Protein AF-A0A3F3H3S9-F1 (afdb_monomer_lite)

Radius of gyration: 10.26 Å; chains: 1; bounding box: 29×17×25 Å

Organism: NCBI:txid709323

Sequence (51 aa):
MTTDVMLVVGAGQISLAIARRVGSGTKIILGDKSIENCSEVNKLDYFYSVN

Foldseek 3Di:
DDAAEAEEEDLDPVSVVVCVVPVVRGQYEYEYPDPVSLVVVVVDPRYHYDD

Secondary structure (DSSP, 8-state):
----EEEEE--SHHHHHHHHHH-TTSEEEEE-S-HHHHHHHTTSTTEEEE-

pLDDT: mean 83.19, std 10.16, range [60.0, 92.81]

Structure (mmCIF, N/CA/C/O backbone):
data_AF-A0A3F3H3S9-F1
#
_entry.id   AF-A0A3F3H3S9-F1
#
loop_
_atom_site.group_PDB
_atom_site.id
_atom_site.type_symbol
_atom_site.label_atom_id
_atom_site.label_alt_id
_atom_site.label_comp_id
_atom_site.label_asym_id
_atom_site.label_entity_id
_atom_site.label_seq_id
_atom_site.pdbx_PDB_ins_code
_atom_site.Cartn_x
_atom_site.Cartn_y
_atom_site.Cartn_z
_atom_site.occupancy
_atom_site.B_iso_or_equiv
_atom_site.auth_seq_id
_atom_site.auth_comp_id
_atom_site.auth_asym_id
_atom_site.auth_atom_id
_atom_site.pdbx_PDB_model_num
ATOM 1 N N . MET A 1 1 ? -24.004 5.245 8.591 1.00 64.44 1 MET A N 1
ATOM 2 C CA . MET A 1 1 ? -22.599 5.324 9.038 1.00 64.44 1 MET A CA 1
ATOM 3 C C . MET A 1 1 ? -21.782 5.792 7.851 1.00 64.44 1 MET A C 1
ATOM 5 O O . MET A 1 1 ? -21.915 5.197 6.790 1.00 64.44 1 MET A O 1
ATOM 9 N N . THR A 1 2 ? -21.034 6.878 7.994 1.00 82.19 2 THR A N 1
ATOM 10 C CA . THR A 1 2 ? -20.117 7.388 6.967 1.00 82.19 2 THR A CA 1
ATOM 11 C C . THR A 1 2 ? -18.749 6.758 7.196 1.00 82.19 2 THR A C 1
ATOM 13 O O . THR A 1 2 ? -18.274 6.726 8.328 1.00 82.19 2 THR A O 1
ATOM 16 N N . THR A 1 3 ? -18.144 6.212 6.145 1.00 86.06 3 THR A N 1
ATOM 17 C CA . THR A 1 3 ? -16.788 5.656 6.192 1.00 86.06 3 THR A CA 1
ATOM 18 C C . THR A 1 3 ? -15.877 6.583 5.413 1.00 86.06 3 THR A C 1
ATOM 20 O O . THR A 1 3 ? -16.149 6.849 4.242 1.00 86.06 3 THR A O 1
ATOM 23 N N . ASP A 1 4 ? -14.807 7.054 6.044 1.00 92.81 4 ASP A N 1
ATOM 24 C CA . ASP A 1 4 ? -13.807 7.868 5.364 1.00 92.81 4 ASP A CA 1
ATOM 25 C C . ASP A 1 4 ? -13.045 7.018 4.344 1.00 92.81 4 ASP A C 1
ATOM 27 O O . ASP A 1 4 ? -12.674 5.868 4.610 1.00 92.81 4 ASP A O 1
ATOM 31 N N . VAL A 1 5 ? -12.841 7.584 3.154 1.00 92.44 5 VAL A N 1
ATOM 32 C CA . VAL A 1 5 ? -12.195 6.910 2.025 1.00 92.44 5 VAL A CA 1
ATOM 33 C C . VAL A 1 5 ? -10.949 7.686 1.617 1.00 92.44 5 VAL A C 1
ATOM 35 O O . VAL A 1 5 ? -11.021 8.881 1.337 1.00 92.44 5 VAL A O 1
ATOM 38 N N . MET A 1 6 ? -9.815 6.992 1.538 1.00 92.19 6 MET A N 1
ATOM 39 C CA . MET A 1 6 ? -8.562 7.514 1.001 1.00 92.19 6 MET A CA 1
ATOM 40 C C . MET A 1 6 ? -8.341 6.948 -0.402 1.00 92.19 6 MET A C 1
ATOM 42 O O . MET A 1 6 ? -8.126 5.747 -0.569 1.00 92.19 6 MET A O 1
ATOM 46 N N . LEU A 1 7 ? -8.385 7.819 -1.410 1.00 92.56 7 LEU A N 1
ATOM 47 C CA . LEU A 1 7 ? -8.008 7.479 -2.780 1.00 92.56 7 LEU A CA 1
ATOM 48 C C . LEU A 1 7 ? -6.522 7.773 -2.984 1.00 92.56 7 LEU A C 1
ATOM 50 O O . LEU A 1 7 ? -6.060 8.879 -2.704 1.00 92.56 7 LEU A O 1
ATOM 54 N N . VAL A 1 8 ? -5.783 6.795 -3.494 1.00 91.31 8 VAL A N 1
ATOM 55 C CA . VAL A 1 8 ? -4.346 6.904 -3.734 1.00 91.31 8 VAL A CA 1
ATOM 56 C C . VAL A 1 8 ? -4.051 6.543 -5.184 1.00 91.31 8 VAL A C 1
ATOM 58 O O . VAL A 1 8 ? -4.436 5.479 -5.663 1.00 91.31 8 VAL A O 1
ATOM 61 N N . VAL A 1 9 ? -3.365 7.445 -5.884 1.00 91.25 9 VAL A N 1
ATOM 62 C CA . VAL A 1 9 ? -2.943 7.250 -7.275 1.00 91.25 9 VAL A CA 1
ATOM 63 C C . VAL A 1 9 ? -1.462 6.866 -7.287 1.00 91.25 9 VAL A C 1
ATOM 65 O O . VAL A 1 9 ? -0.628 7.578 -6.730 1.00 91.25 9 VAL A O 1
ATOM 68 N N . GLY A 1 10 ? -1.153 5.731 -7.911 1.00 89.31 10 GLY A N 1
ATOM 69 C CA . GLY A 1 10 ? 0.126 5.026 -7.851 1.00 89.31 10 GLY A CA 1
ATOM 70 C C . GLY A 1 10 ? 0.128 3.939 -6.770 1.00 89.31 10 GLY A C 1
ATOM 71 O O . GLY A 1 10 ? -0.060 4.223 -5.588 1.00 89.31 10 GLY A O 1
ATOM 72 N N . ALA A 1 11 ? 0.405 2.695 -7.159 1.00 89.56 11 ALA A N 1
ATOM 73 C CA . ALA A 1 11 ? 0.414 1.484 -6.331 1.00 89.56 11 ALA A CA 1
ATOM 74 C C . ALA A 1 11 ? 1.841 0.926 -6.147 1.00 89.56 11 ALA A C 1
ATOM 76 O O . ALA A 1 11 ? 2.070 -0.281 -6.133 1.00 89.56 11 ALA A O 1
ATOM 77 N N . GLY A 1 12 ? 2.825 1.820 -6.021 1.00 88.62 12 GLY A N 1
ATOM 78 C CA . GLY A 1 12 ? 4.222 1.474 -5.767 1.00 88.62 12 GLY A CA 1
ATOM 79 C C . GLY A 1 12 ? 4.548 1.349 -4.275 1.00 88.62 12 GLY A C 1
ATOM 80 O O 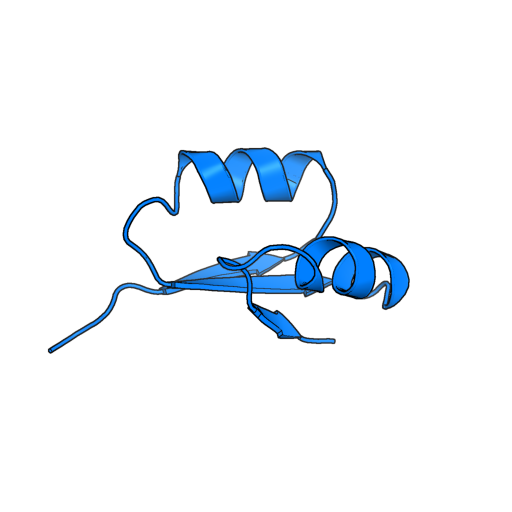. GLY A 1 12 ? 3.768 1.717 -3.401 1.00 88.62 12 GLY A O 1
ATOM 81 N N . GLN A 1 13 ? 5.760 0.890 -3.963 1.00 89.06 13 GLN A N 1
ATOM 82 C CA . GLN A 1 13 ? 6.195 0.650 -2.577 1.00 89.06 13 GLN A CA 1
ATOM 83 C C . GLN A 1 13 ? 6.098 1.898 -1.676 1.00 89.06 13 GLN A C 1
ATOM 85 O O . GLN A 1 13 ? 5.679 1.798 -0.523 1.00 89.06 13 GLN A O 1
ATOM 90 N N . ILE A 1 14 ? 6.448 3.081 -2.200 1.00 91.75 14 ILE A N 1
ATOM 91 C CA . ILE A 1 14 ? 6.413 4.344 -1.442 1.00 91.75 14 ILE A CA 1
ATOM 92 C C . ILE A 1 14 ? 4.971 4.758 -1.134 1.00 91.75 14 ILE A C 1
ATOM 94 O O . ILE A 1 14 ? 4.645 5.036 0.021 1.00 91.75 14 ILE A O 1
ATOM 98 N N . SER A 1 15 ? 4.099 4.791 -2.146 1.00 91.44 15 SER A N 1
ATOM 99 C CA . SER A 1 15 ? 2.701 5.195 -1.960 1.00 91.44 15 SER A CA 1
ATOM 100 C C . SER A 1 15 ? 1.969 4.226 -1.040 1.00 91.44 15 SER A C 1
ATOM 102 O O . SER A 1 15 ? 1.206 4.658 -0.179 1.00 91.44 15 SER A O 1
ATOM 104 N N . LEU A 1 16 ? 2.282 2.935 -1.133 1.00 89.25 16 LEU A N 1
ATOM 105 C CA . LEU A 1 16 ? 1.754 1.912 -0.246 1.00 89.25 16 LEU A CA 1
ATOM 106 C C . LEU A 1 16 ? 2.206 2.116 1.207 1.00 89.25 16 LEU A C 1
ATOM 108 O O . LEU A 1 16 ? 1.389 2.010 2.120 1.00 89.25 16 LEU A O 1
ATOM 112 N N . ALA A 1 17 ? 3.478 2.452 1.446 1.00 89.94 17 ALA A N 1
ATOM 113 C CA . ALA A 1 17 ? 3.984 2.748 2.788 1.00 89.94 17 ALA A CA 1
ATOM 114 C C . ALA A 1 17 ? 3.296 3.979 3.407 1.00 89.94 17 ALA A C 1
ATOM 116 O O . ALA A 1 17 ? 2.927 3.961 4.584 1.00 89.94 17 ALA A O 1
ATOM 117 N N . ILE A 1 18 ? 3.067 5.024 2.606 1.00 92.19 18 ILE A N 1
ATOM 118 C CA . ILE A 1 18 ? 2.336 6.226 3.029 1.00 92.19 18 ILE A CA 1
ATOM 119 C C . ILE A 1 18 ? 0.874 5.883 3.321 1.00 92.19 18 ILE A C 1
ATOM 121 O O . ILE A 1 18 ? 0.373 6.216 4.393 1.00 92.19 18 ILE A O 1
ATOM 125 N N . ALA A 1 19 ? 0.206 5.173 2.412 1.00 91.75 19 ALA A N 1
ATOM 126 C CA . ALA A 1 19 ? -1.189 4.778 2.559 1.00 91.75 19 ALA A CA 1
ATOM 127 C C . ALA A 1 19 ? -1.399 3.907 3.806 1.00 91.75 19 ALA A C 1
ATOM 129 O O . ALA A 1 19 ? -2.320 4.155 4.577 1.00 91.75 19 ALA A O 1
ATOM 130 N N . ARG A 1 20 ? -0.485 2.967 4.082 1.00 87.50 20 ARG A N 1
ATOM 131 C CA . ARG A 1 20 ? -0.481 2.168 5.319 1.00 87.50 20 ARG A CA 1
ATOM 132 C C . ARG A 1 20 ? -0.360 3.020 6.578 1.00 87.50 20 ARG A C 1
ATOM 134 O O . ARG A 1 20 ? -0.973 2.695 7.589 1.00 87.50 20 ARG A O 1
ATOM 141 N N . ARG A 1 21 ? 0.460 4.074 6.546 1.00 91.94 21 ARG A N 1
ATOM 142 C CA . ARG A 1 21 ? 0.694 4.923 7.719 1.00 91.94 21 ARG A CA 1
ATOM 143 C C . ARG A 1 21 ? -0.441 5.915 7.959 1.00 91.94 21 ARG A C 1
ATOM 145 O O . ARG A 1 21 ? -0.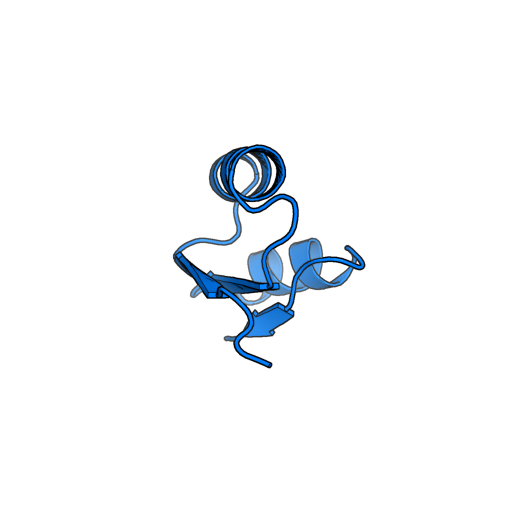786 6.152 9.111 1.00 91.94 21 ARG A O 1
ATOM 152 N N . VAL A 1 22 ? -0.969 6.516 6.898 1.00 92.44 22 VAL A N 1
ATOM 153 C CA . VAL A 1 22 ? -1.932 7.624 6.971 1.00 92.44 22 VAL A CA 1
ATOM 154 C C . VAL A 1 22 ? -3.376 7.124 6.934 1.00 92.44 22 VAL A C 1
ATOM 156 O O . VAL A 1 22 ? -4.215 7.648 7.655 1.00 92.44 22 VAL A O 1
ATOM 159 N N . GLY A 1 23 ? -3.666 6.094 6.139 1.00 89.50 23 GLY A N 1
ATOM 160 C CA . GLY A 1 23 ? -5.013 5.551 5.937 1.00 89.50 23 GLY A CA 1
ATOM 161 C C . GLY A 1 23 ? -5.464 4.541 6.996 1.00 89.50 23 GLY A C 1
ATOM 162 O O . GLY A 1 23 ? -6.419 3.800 6.778 1.00 89.50 23 GLY A O 1
ATOM 163 N N . SER A 1 24 ? -4.779 4.460 8.140 1.00 88.06 24 SER A N 1
ATOM 164 C CA . SER A 1 24 ? -5.191 3.570 9.229 1.00 88.06 24 SER A CA 1
ATOM 165 C C . SER A 1 24 ? -6.594 3.941 9.719 1.00 88.06 24 SER A C 1
ATOM 167 O O . SER A 1 24 ? -6.827 5.069 10.144 1.00 88.06 24 SER A O 1
ATOM 169 N N . GLY A 1 25 ? -7.517 2.977 9.704 1.00 87.25 25 GLY A N 1
ATOM 170 C CA . GLY A 1 25 ? -8.908 3.181 10.125 1.00 87.25 25 GLY A CA 1
ATOM 171 C C . GLY A 1 25 ? -9.825 3.767 9.047 1.00 87.25 25 GLY A C 1
ATOM 172 O O . GLY A 1 25 ? -11.004 3.978 9.321 1.00 87.25 25 GLY A O 1
ATOM 173 N N . THR A 1 26 ? -9.326 3.987 7.827 1.00 90.31 26 THR A N 1
ATOM 174 C CA . THR A 1 26 ? -10.128 4.415 6.674 1.00 90.31 26 THR A CA 1
ATOM 175 C C . THR A 1 26 ? -10.127 3.341 5.588 1.00 90.31 26 THR A C 1
ATOM 177 O O . THR A 1 26 ? -9.291 2.434 5.573 1.00 90.31 26 THR A O 1
ATOM 180 N N . LYS A 1 27 ? -11.093 3.401 4.667 1.00 89.62 27 LYS A N 1
ATOM 181 C CA . LYS A 1 27 ? -11.081 2.532 3.487 1.00 89.62 27 LYS A CA 1
ATOM 182 C C . LYS A 1 27 ? -10.077 3.090 2.483 1.00 89.62 27 LYS A C 1
ATOM 184 O O . LYS A 1 27 ? -10.244 4.221 2.032 1.00 89.62 27 LYS A O 1
ATOM 189 N N . ILE A 1 28 ? -9.088 2.296 2.079 1.00 91.00 28 ILE A N 1
ATOM 190 C CA . ILE A 1 28 ? -8.086 2.728 1.100 1.00 91.00 28 ILE A CA 1
ATOM 191 C C . ILE A 1 28 ? -8.370 2.109 -0.271 1.00 91.00 28 ILE A C 1
ATOM 193 O O . ILE A 1 28 ? -8.501 0.890 -0.406 1.00 91.00 28 ILE A O 1
ATOM 197 N N . ILE A 1 29 ? -8.447 2.962 -1.292 1.00 90.50 29 ILE A N 1
ATOM 198 C CA . ILE A 1 29 ? -8.585 2.580 -2.699 1.00 90.50 29 ILE A CA 1
ATOM 199 C C . ILE A 1 29 ? -7.322 3.039 -3.428 1.00 90.50 29 ILE A C 1
ATOM 201 O O . ILE A 1 29 ? -7.002 4.226 -3.421 1.00 90.50 29 ILE A O 1
ATOM 205 N N . LEU A 1 30 ? -6.604 2.099 -4.039 1.00 89.88 30 LEU A N 1
ATOM 206 C CA . LEU A 1 30 ? -5.394 2.353 -4.820 1.00 89.88 30 LEU A CA 1
ATOM 207 C C . LEU A 1 30 ? -5.691 2.15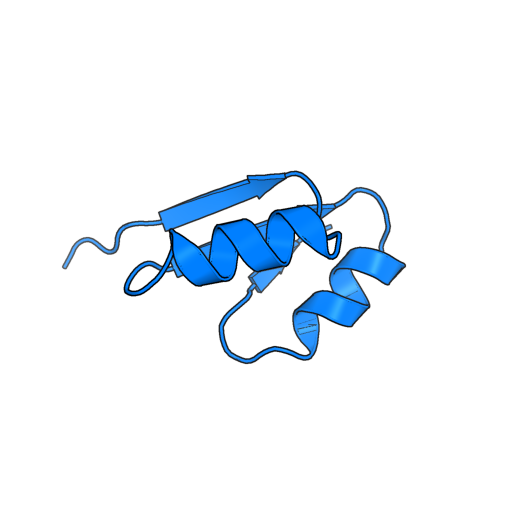5 -6.306 1.00 89.88 30 LEU A C 1
ATOM 209 O O . LEU A 1 30 ? -6.305 1.161 -6.683 1.00 89.88 30 LEU A O 1
ATOM 213 N N . GLY A 1 31 ? -5.230 3.081 -7.141 1.00 87.81 31 GLY A N 1
ATOM 214 C CA . GLY A 1 31 ? -5.248 2.933 -8.596 1.00 87.81 31 GLY A CA 1
ATOM 215 C C . GLY A 1 31 ? -3.857 3.119 -9.183 1.00 87.81 31 GLY A C 1
ATOM 216 O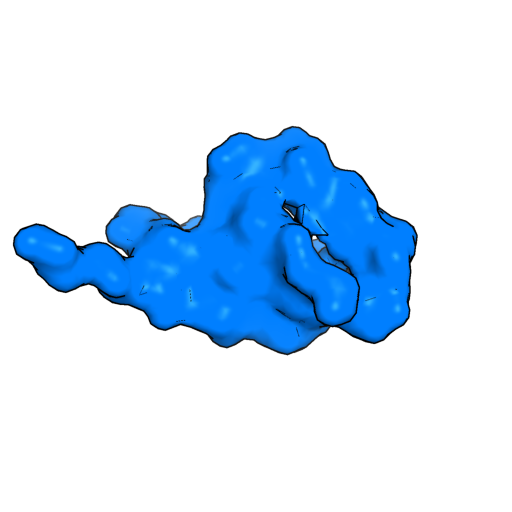 O . GLY A 1 31 ? -3.116 3.997 -8.746 1.00 87.81 31 GLY A O 1
ATOM 217 N N . ASP A 1 32 ? -3.488 2.315 -10.174 1.00 89.69 32 ASP A N 1
ATOM 218 C CA . ASP A 1 32 ? -2.224 2.450 -10.902 1.00 89.69 32 ASP A CA 1
ATOM 219 C C . ASP A 1 32 ? -2.419 2.031 -12.356 1.00 89.69 32 ASP A C 1
ATOM 221 O O . ASP A 1 32 ? -3.116 1.064 -12.645 1.00 89.69 32 ASP A O 1
ATOM 225 N N . LYS A 1 33 ? -1.748 2.739 -13.265 1.00 88.25 33 LYS A N 1
ATOM 226 C CA . LYS A 1 33 ? -1.744 2.421 -14.694 1.00 88.25 33 LYS A CA 1
ATOM 227 C C . LYS A 1 33 ? -1.116 1.049 -14.975 1.00 88.25 33 LYS A C 1
ATOM 229 O O . LYS A 1 33 ? -1.441 0.412 -15.973 1.00 88.25 33 LYS A O 1
ATOM 234 N N . SER A 1 34 ? -0.174 0.616 -14.142 1.00 86.25 34 SER A N 1
ATOM 235 C CA . SER A 1 34 ? 0.441 -0.702 -14.232 1.00 86.25 34 SER A CA 1
ATOM 236 C C . SER A 1 34 ? -0.427 -1.750 -13.534 1.00 86.25 34 SER A C 1
ATOM 238 O O . SER A 1 34 ? -0.573 -1.751 -12.309 1.00 86.25 34 SER A O 1
ATOM 240 N N . ILE A 1 35 ? -0.949 -2.695 -14.322 1.00 80.88 35 ILE A N 1
ATOM 241 C CA . ILE A 1 35 ? -1.665 -3.880 -13.823 1.00 80.88 35 ILE A CA 1
ATOM 242 C C . ILE A 1 35 ? -0.795 -4.675 -12.838 1.00 80.88 35 ILE A C 1
ATOM 244 O O . ILE A 1 35 ? -1.306 -5.176 -11.838 1.00 80.88 35 ILE A O 1
ATOM 248 N N . GLU A 1 36 ? 0.514 -4.760 -13.082 1.00 83.81 36 GLU A N 1
ATOM 249 C CA . GLU A 1 36 ? 1.455 -5.489 -12.224 1.00 83.81 36 GLU A CA 1
ATOM 250 C C . GLU A 1 36 ? 1.543 -4.859 -10.829 1.00 83.81 36 GLU A C 1
ATOM 252 O O . GLU A 1 36 ? 1.445 -5.569 -9.829 1.00 83.81 36 GLU A O 1
ATOM 257 N N . ASN A 1 37 ? 1.614 -3.525 -10.748 1.00 82.44 37 ASN A N 1
ATOM 258 C CA . ASN A 1 37 ? 1.615 -2.813 -9.466 1.00 82.44 37 ASN A CA 1
ATOM 259 C C . ASN A 1 37 ? 0.300 -3.032 -8.701 1.00 82.44 37 ASN A C 1
ATOM 261 O O . ASN A 1 37 ? 0.319 -3.312 -7.502 1.00 82.44 37 ASN A O 1
ATOM 265 N N . CYS A 1 38 ? -0.844 -2.967 -9.392 1.00 76.56 38 CYS A N 1
ATOM 266 C CA . CYS A 1 38 ? -2.144 -3.282 -8.791 1.00 76.56 38 CYS A CA 1
ATOM 267 C C . CYS A 1 38 ? -2.209 -4.728 -8.271 1.00 76.56 38 CYS A C 1
ATOM 269 O O . CYS A 1 38 ? -2.710 -4.972 -7.174 1.00 76.56 38 CYS A O 1
ATOM 271 N N . SER A 1 39 ? -1.681 -5.693 -9.029 1.00 77.62 39 SER A N 1
ATOM 272 C CA . SER A 1 39 ? -1.683 -7.112 -8.653 1.00 77.62 39 SER A CA 1
ATOM 273 C C . SER A 1 39 ? -0.855 -7.391 -7.394 1.00 77.62 39 SER A C 1
ATOM 275 O O . SER A 1 39 ? -1.247 -8.219 -6.572 1.00 77.62 39 SER A O 1
ATOM 277 N N . GLU A 1 40 ? 0.271 -6.701 -7.209 1.00 78.94 40 GLU A N 1
ATOM 278 C CA . GLU A 1 40 ? 1.079 -6.824 -5.990 1.00 78.94 40 GLU A CA 1
ATOM 279 C C . GLU A 1 40 ? 0.373 -6.235 -4.760 1.00 78.94 40 GLU A C 1
ATOM 281 O O . GLU A 1 40 ? 0.442 -6.803 -3.669 1.00 78.94 40 GLU A O 1
ATOM 286 N N . VAL A 1 41 ? -0.378 -5.145 -4.936 1.00 77.12 41 VAL A N 1
ATOM 287 C CA . VAL A 1 41 ? -1.177 -4.528 -3.867 1.00 77.12 41 VAL A CA 1
ATOM 288 C C . VAL A 1 41 ? -2.389 -5.376 -3.483 1.00 77.12 41 VAL A C 1
ATOM 290 O O . VAL A 1 41 ? -2.727 -5.445 -2.303 1.00 77.12 41 VAL A O 1
ATOM 293 N N . ASN A 1 42 ? -3.023 -6.054 -4.443 1.00 69.06 42 ASN A N 1
ATOM 294 C CA . ASN A 1 42 ? -4.236 -6.8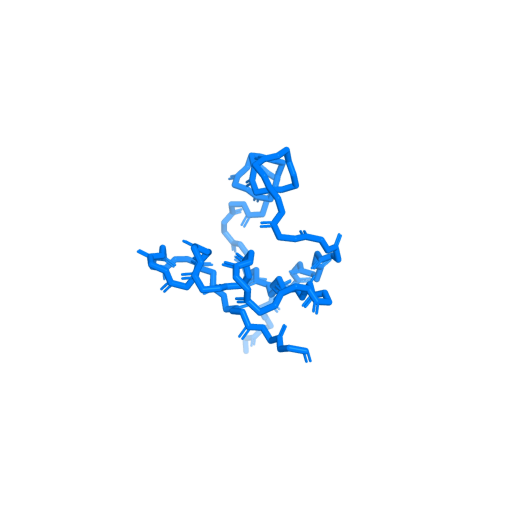49 -4.213 1.00 69.06 42 ASN A CA 1
ATOM 295 C C . ASN A 1 42 ? -4.009 -8.084 -3.315 1.00 69.06 42 ASN A C 1
ATOM 297 O O . ASN A 1 42 ? -4.964 -8.694 -2.845 1.00 69.06 42 ASN A O 1
ATOM 301 N N . LYS A 1 43 ? -2.748 -8.453 -3.052 1.00 68.38 43 LYS A N 1
ATOM 302 C CA . LYS A 1 43 ? -2.368 -9.502 -2.087 1.00 68.38 43 LYS A CA 1
ATOM 303 C C . LYS A 1 43 ? -2.489 -9.046 -0.624 1.00 68.38 43 LYS A C 1
ATOM 305 O O . LYS A 1 43 ? -2.200 -9.824 0.280 1.00 68.38 43 LYS A O 1
ATOM 310 N N . LEU A 1 44 ? -2.840 -7.783 -0.376 1.00 64.88 44 LEU A N 1
ATOM 311 C CA . LEU A 1 44 ? -2.906 -7.191 0.955 1.00 64.88 44 LEU A CA 1
ATOM 312 C C . LEU A 1 44 ? -4.362 -6.937 1.360 1.00 64.88 44 LEU A C 1
ATOM 314 O O . LEU A 1 44 ? -5.048 -6.146 0.722 1.00 64.88 44 LEU A O 1
ATOM 318 N N . ASP A 1 45 ? -4.786 -7.517 2.486 1.00 60.00 45 ASP A N 1
ATOM 319 C CA . ASP A 1 45 ? -6.181 -7.521 2.975 1.00 60.00 45 ASP A CA 1
ATOM 320 C C . ASP A 1 45 ? -6.857 -6.141 3.118 1.00 60.00 45 ASP A C 1
ATOM 322 O O . ASP A 1 45 ? -8.079 -6.047 3.208 1.00 60.00 45 ASP A O 1
ATOM 326 N N . TYR A 1 46 ? -6.079 -5.057 3.161 1.00 65.25 46 TYR A N 1
ATOM 327 C CA . TYR A 1 46 ? -6.561 -3.700 3.445 1.00 65.25 46 TYR A CA 1
ATOM 328 C C . TYR A 1 46 ? -6.652 -2.786 2.216 1.00 65.25 46 TYR A C 1
ATOM 330 O O . TYR A 1 46 ? -7.030 -1.621 2.359 1.00 65.25 46 TYR A O 1
ATOM 338 N N . PHE A 1 47 ? -6.314 -3.275 1.020 1.00 68.88 47 PHE A N 1
ATOM 339 C CA . PHE A 1 47 ? -6.260 -2.453 -0.188 1.00 68.88 47 PHE A CA 1
ATOM 340 C C . PHE A 1 47 ? -7.183 -2.971 -1.283 1.00 68.88 47 PHE A C 1
ATOM 342 O O . PHE A 1 47 ? -7.128 -4.132 -1.667 1.00 68.88 47 PHE A O 1
ATOM 349 N N . TYR A 1 48 ? -7.989 -2.067 -1.836 1.00 70.75 48 TYR A N 1
ATOM 350 C CA . TYR A 1 48 ? -8.773 -2.330 -3.037 1.00 70.75 48 TYR A CA 1
ATOM 351 C C . TYR A 1 48 ? -8.030 -1.737 -4.234 1.00 70.75 48 TYR A C 1
ATOM 353 O O . TYR A 1 48 ? -7.898 -0.513 -4.313 1.00 70.75 48 TYR A O 1
ATOM 361 N N . SER A 1 49 ? -7.533 -2.591 -5.134 1.00 65.38 49 SER A N 1
ATOM 362 C CA . SER A 1 49 ? -6.930 -2.150 -6.399 1.00 65.38 49 SER A CA 1
ATOM 363 C C . SER A 1 49 ? -7.980 -1.982 -7.492 1.00 65.38 49 SER A C 1
ATOM 365 O O . SER A 1 49 ? -8.835 -2.848 -7.683 1.00 65.38 49 SER A O 1
ATOM 367 N N . VAL A 1 50 ? -7.879 -0.882 -8.232 1.00 64.25 50 VAL A N 1
ATOM 368 C CA . VAL A 1 50 ? -8.638 -0.610 -9.460 1.00 64.25 50 VAL A CA 1
ATOM 369 C C . VAL A 1 50 ? -7.660 -0.284 -10.589 1.00 64.25 50 VAL A C 1
ATOM 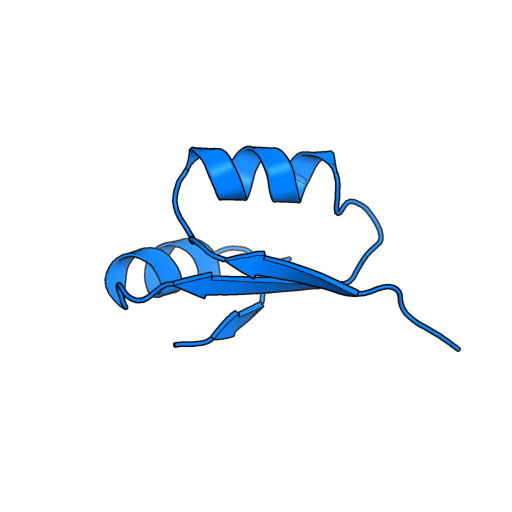371 O O . VAL A 1 50 ? -6.633 0.347 -10.344 1.00 64.25 50 VAL A O 1
ATOM 374 N N . ASN A 1 51 ? -7.951 -0.754 -11.805 1.00 60.53 51 ASN A N 1
ATOM 375 C CA . ASN A 1 51 ? -7.133 -0.457 -12.986 1.00 60.53 51 ASN A CA 1
ATOM 376 C C . ASN A 1 51 ? -7.465 0.913 -13.578 1.00 60.53 51 ASN A C 1
ATOM 378 O O . ASN A 1 51 ? -8.675 1.233 -13.626 1.00 60.53 51 ASN A O 1
#